Protein AF-A0A0F8X7T8-F1 (afdb_monomer)

Organism: NCBI:txid412755

Foldseek 3Di:
DCADPPPPFREEFEQWDAAAPVPDPPQPLVVVCVVVVNHRDTDGRCVRVVCCVVDDPPGGYHYAPRYDPDDPPDDPPPD

Sequence (79 aa):
MPKTKIEWTDHSINPVKGYCPEACYYCYARAMYDRFGWDKTVRFEPEVLLSLQKIKVPSRIFVGSTMELFGEWIEDRRM

Solvent-accessible surface area (backbone atoms only — not comparable to full-atom values): 5139 Å² total; per-residue (Å²): 124,75,72,52,90,53,91,90,35,45,29,72,46,57,41,51,46,34,58,45,85,84,65,56,95,80,45,64,49,57,55,48,35,66,74,71,69,49,76,55,63,72,45,79,43,66,67,57,60,61,53,53,78,73,52,69,84,89,70,48,73,43,74,38,83,60,29,80,90,82,50,91,89,56,81,74,81,86,113

Secondary structure (DSSP, 8-state):
-PPPS-TT-SEEE-SEES--TT--TT-HHHHHHHHHT---S-EE-HHHHHGGGGSPSS--EEE-TTS-SS-TTS--TT-

pLDDT: mean 93.11, std 8.18, range [46.0, 98.12]

Radius of gyration: 13.91 Å; Cα contacts (8 Å, |Δi|>4): 93; chains: 1; bounding box: 35×27×34 Å

InterPro domains:
  IPR011101 Protein of unknown function DUF5131 [PF07505] (3-77)

Structure (mmCIF, N/CA/C/O backbone):
data_AF-A0A0F8X7T8-F1
#
_entry.id   AF-A0A0F8X7T8-F1
#
loop_
_atom_site.group_PDB
_atom_site.id
_atom_site.type_symbol
_atom_site.label_atom_id
_atom_site.label_alt_id
_atom_site.label_comp_id
_atom_site.label_asym_id
_atom_site.label_entity_id
_atom_site.label_seq_id
_atom_site.pdbx_PDB_ins_code
_atom_site.Cartn_x
_atom_site.Cartn_y
_atom_site.Cartn_z
_atom_site.occupancy
_atom_site.B_iso_or_equiv
_atom_site.auth_seq_id
_atom_site.auth_comp_id
_atom_site.auth_asym_id
_atom_site.auth_atom_id
_atom_site.pdbx_PDB_model_num
ATOM 1 N N . MET A 1 1 ? -12.646 2.705 8.471 1.00 80.19 1 MET A N 1
ATOM 2 C CA . MET A 1 1 ? -12.023 1.786 7.492 1.00 80.19 1 MET A CA 1
ATOM 3 C C . MET A 1 1 ? -12.478 0.363 7.766 1.00 80.19 1 MET A C 1
ATOM 5 O O . MET A 1 1 ? -12.683 0.048 8.936 1.00 80.19 1 MET A O 1
ATOM 9 N N . PRO A 1 2 ? -12.670 -0.476 6.733 1.00 84.06 2 PRO A N 1
ATOM 10 C CA . PRO A 1 2 ? -13.045 -1.873 6.930 1.00 84.06 2 PRO A CA 1
ATOM 11 C C . PRO A 1 2 ? -11.928 -2.642 7.644 1.00 84.06 2 PRO A C 1
ATOM 13 O O . PRO A 1 2 ? -10.745 -2.322 7.487 1.00 84.06 2 PRO A O 1
ATOM 16 N N . LYS A 1 3 ? -12.311 -3.644 8.443 1.00 91.12 3 LYS A N 1
ATOM 17 C CA . LYS A 1 3 ? -11.352 -4.589 9.018 1.00 91.12 3 LYS A CA 1
ATOM 18 C C . LYS A 1 3 ? -10.817 -5.519 7.931 1.00 91.12 3 LYS A C 1
ATOM 20 O O . LYS A 1 3 ? -11.556 -5.884 7.016 1.00 91.12 3 LYS A O 1
ATOM 25 N N . THR A 1 4 ? -9.545 -5.882 8.025 1.00 94.62 4 THR A N 1
ATOM 26 C CA . THR A 1 4 ? -8.947 -6.876 7.126 1.00 94.62 4 THR A CA 1
ATOM 27 C C . THR A 1 4 ? -9.255 -8.308 7.583 1.00 94.62 4 THR A C 1
ATOM 29 O O . THR A 1 4 ? -9.754 -8.527 8.683 1.00 94.62 4 THR A O 1
ATOM 32 N N . LYS A 1 5 ? -8.968 -9.287 6.716 1.00 95.75 5 LYS A N 1
ATOM 33 C CA . LYS A 1 5 ? -9.001 -10.727 7.029 1.00 95.75 5 LYS A CA 1
ATOM 34 C C . LYS A 1 5 ? -7.648 -11.274 7.511 1.00 95.75 5 LYS A C 1
ATOM 36 O O . LYS A 1 5 ? -7.552 -12.459 7.792 1.00 95.75 5 LYS A O 1
ATOM 41 N N . ILE A 1 6 ? -6.614 -10.435 7.550 1.00 94.75 6 ILE A N 1
ATOM 42 C CA . ILE A 1 6 ? -5.268 -10.793 8.017 1.00 94.75 6 ILE A CA 1
ATOM 43 C C . ILE A 1 6 ? -5.305 -10.911 9.546 1.00 94.75 6 ILE A C 1
ATOM 45 O O . ILE A 1 6 ? -5.676 -9.941 10.201 1.00 94.75 6 ILE A O 1
ATOM 49 N N . GLU A 1 7 ? -4.922 -12.054 10.125 1.00 96.62 7 GLU A N 1
ATOM 50 C CA . GLU A 1 7 ? -5.154 -12.305 11.558 1.00 96.62 7 GLU A CA 1
ATOM 51 C C . GLU A 1 7 ? -4.413 -11.352 12.512 1.00 96.62 7 GLU A C 1
ATOM 53 O O . GLU A 1 7 ? -4.889 -11.088 13.615 1.00 96.62 7 GLU A O 1
ATOM 58 N N . TRP A 1 8 ? -3.261 -10.817 12.103 1.00 96.06 8 TRP A N 1
ATOM 59 C CA . TRP A 1 8 ? -2.371 -10.054 12.983 1.00 96.06 8 TRP A CA 1
ATOM 60 C C . TRP A 1 8 ? -2.587 -8.530 12.961 1.00 96.06 8 TRP A C 1
ATOM 62 O O . TRP A 1 8 ? -1.988 -7.817 13.770 1.00 96.06 8 TRP A O 1
ATOM 72 N N . THR A 1 9 ? -3.435 -8.002 12.072 1.00 97.12 9 THR A N 1
ATOM 73 C CA . THR A 1 9 ? -3.687 -6.554 11.944 1.00 97.12 9 THR A CA 1
ATOM 74 C C . THR A 1 9 ? -5.170 -6.246 11.782 1.00 97.12 9 THR A C 1
ATOM 76 O O . THR A 1 9 ? -5.904 -7.006 11.161 1.00 97.12 9 THR A O 1
ATOM 79 N N . ASP A 1 10 ? -5.634 -5.115 12.320 1.00 96.94 10 ASP A N 1
ATOM 80 C CA . ASP A 1 10 ? -7.038 -4.709 12.196 1.00 96.94 10 ASP A CA 1
ATOM 81 C C . ASP A 1 10 ? -7.318 -4.095 10.824 1.00 96.94 10 ASP A C 1
ATOM 83 O O . ASP A 1 10 ? -8.379 -4.313 10.234 1.00 96.94 10 ASP A O 1
ATOM 87 N N . HIS A 1 11 ? -6.357 -3.338 10.292 1.00 95.88 11 HIS A N 1
ATOM 88 C CA . HIS A 1 11 ? -6.491 -2.599 9.043 1.00 95.88 11 HIS A CA 1
ATOM 89 C C . HIS A 1 11 ? -5.226 -2.708 8.189 1.00 95.88 11 HIS A C 1
ATOM 91 O O . HIS A 1 11 ? -4.118 -2.831 8.705 1.00 95.88 11 HIS A O 1
ATOM 97 N N . SER A 1 12 ? -5.379 -2.602 6.868 1.00 95.31 12 SER A N 1
ATOM 98 C CA . SER A 1 12 ? -4.254 -2.422 5.948 1.00 95.31 12 SER A CA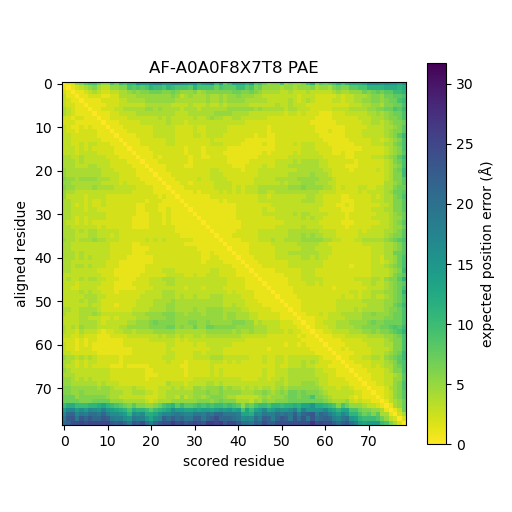 1
ATOM 99 C C . SER A 1 12 ? -4.490 -1.207 5.060 1.00 95.31 12 SER A C 1
ATOM 101 O O . SER A 1 12 ? -5.608 -1.001 4.584 1.00 95.31 12 SER A O 1
ATOM 103 N N . ILE A 1 13 ? -3.449 -0.398 4.864 1.00 95.50 13 ILE A N 1
ATOM 104 C CA . ILE A 1 13 ? -3.478 0.795 4.016 1.00 95.50 13 ILE A CA 1
ATOM 105 C C . ILE A 1 13 ? -2.250 0.882 3.121 1.00 95.50 13 ILE A C 1
ATOM 107 O O . ILE A 1 13 ? -1.171 0.411 3.472 1.00 95.50 13 ILE A O 1
ATOM 111 N N . ASN A 1 14 ? -2.416 1.552 1.982 1.00 95.94 14 ASN A N 1
ATOM 112 C CA . ASN A 1 14 ? -1.348 1.830 1.028 1.00 95.94 14 ASN A CA 1
ATOM 113 C C . ASN A 1 14 ? -1.400 3.316 0.648 1.00 95.94 14 ASN A C 1
ATOM 115 O O . ASN A 1 14 ? -2.205 3.685 -0.211 1.00 95.94 14 ASN A O 1
ATOM 119 N N . PRO A 1 15 ? -0.612 4.179 1.321 1.00 96.50 15 PRO A N 1
ATOM 120 C CA . PRO A 1 15 ? -0.555 5.604 1.002 1.00 96.50 15 PRO A CA 1
ATOM 121 C C . PRO A 1 15 ? 0.246 5.883 -0.272 1.00 96.50 15 PRO A C 1
ATOM 123 O O . PRO A 1 15 ? 0.039 6.905 -0.912 1.00 96.50 15 PRO A O 1
ATOM 126 N N . VAL A 1 16 ? 1.130 4.965 -0.661 1.00 96.31 16 VAL A N 1
ATOM 127 C CA . VAL A 1 16 ? 1.791 4.966 -1.965 1.00 96.31 16 VAL A CA 1
ATOM 128 C C . VAL A 1 16 ? 1.221 3.805 -2.777 1.00 96.31 16 VAL A C 1
ATOM 130 O O . VAL A 1 16 ? 1.130 2.678 -2.286 1.00 96.31 16 VAL A O 1
ATOM 133 N N . LYS A 1 17 ? 0.786 4.096 -4.003 1.00 97.12 17 LYS A N 1
ATOM 134 C CA . LYS A 1 17 ? 0.158 3.142 -4.931 1.00 97.12 17 LYS A CA 1
ATOM 135 C C . LYS A 1 17 ? 0.933 3.088 -6.244 1.00 97.12 17 LYS A C 1
ATOM 137 O O . LYS A 1 17 ? 1.776 3.942 -6.480 1.00 97.12 17 LYS A O 1
ATOM 142 N N . GLY A 1 18 ? 0.629 2.098 -7.079 1.00 97.00 18 GLY A N 1
ATOM 143 C CA . GLY A 1 18 ? 1.283 1.843 -8.361 1.00 97.00 18 GLY A CA 1
ATOM 144 C C . GLY A 1 18 ? 2.225 0.639 -8.328 1.00 97.00 18 GLY A C 1
ATOM 145 O O . GLY A 1 18 ? 2.184 -0.189 -7.416 1.00 97.00 18 GLY A O 1
ATOM 146 N N . TYR A 1 19 ? 3.071 0.532 -9.351 1.00 96.94 19 TYR A N 1
ATOM 147 C CA . TYR A 1 19 ? 4.065 -0.531 -9.478 1.00 96.94 19 TYR A CA 1
ATOM 148 C C . TYR A 1 19 ? 5.265 -0.272 -8.577 1.00 96.94 19 TYR A C 1
ATOM 150 O O . TYR A 1 19 ? 6.073 0.608 -8.852 1.00 96.94 19 TYR A O 1
ATOM 158 N N . CYS A 1 20 ? 5.396 -1.091 -7.530 1.00 95.56 20 CYS A N 1
ATOM 159 C CA . CYS A 1 20 ? 6.540 -1.052 -6.623 1.00 95.56 20 CYS A CA 1
ATOM 160 C C . CYS A 1 20 ? 7.865 -1.165 -7.399 1.00 95.56 20 CYS A C 1
ATOM 162 O O . CYS A 1 20 ? 8.028 -2.170 -8.108 1.00 95.56 20 CYS A O 1
ATOM 164 N N . PRO A 1 21 ? 8.798 -0.200 -7.276 1.00 94.69 21 PRO A N 1
ATOM 165 C CA . PRO A 1 21 ? 10.031 -0.182 -8.067 1.00 94.69 21 PRO A CA 1
ATOM 166 C C . PRO A 1 21 ? 10.926 -1.410 -7.881 1.00 94.69 21 PRO A C 1
ATOM 168 O O . PRO A 1 21 ? 11.528 -1.830 -8.860 1.00 94.69 21 PRO A O 1
ATOM 171 N N . GLU A 1 22 ? 10.903 -2.050 -6.703 1.00 94.19 22 GLU A N 1
ATOM 172 C CA . GLU A 1 22 ? 11.586 -3.335 -6.436 1.00 94.19 22 GLU A CA 1
ATOM 173 C C . GLU A 1 22 ? 11.361 -4.399 -7.519 1.00 94.19 22 GLU A C 1
ATOM 175 O O . GLU A 1 22 ? 12.226 -5.220 -7.793 1.00 94.19 22 GLU A O 1
ATOM 180 N N . ALA A 1 23 ? 10.176 -4.407 -8.139 1.00 94.38 23 ALA A N 1
ATOM 181 C CA . ALA A 1 23 ? 9.865 -5.295 -9.259 1.00 94.38 23 ALA A CA 1
ATOM 182 C C . ALA A 1 23 ? 10.141 -6.793 -9.008 1.00 94.38 23 ALA A C 1
ATOM 184 O O . ALA A 1 23 ? 10.465 -7.526 -9.942 1.00 94.38 23 ALA A O 1
ATOM 185 N N . CYS A 1 24 ? 9.955 -7.267 -7.770 1.00 95.44 24 CYS A N 1
ATOM 186 C CA . CYS A 1 24 ? 10.226 -8.658 -7.423 1.00 95.44 24 CYS A CA 1
ATOM 187 C C . CYS A 1 24 ? 9.417 -9.651 -8.281 1.00 95.44 24 CYS A C 1
ATOM 189 O O . CYS A 1 24 ? 8.228 -9.458 -8.555 1.00 95.44 24 CYS A O 1
ATOM 191 N N . TYR A 1 25 ? 10.061 -10.751 -8.687 1.00 97.12 25 TYR A N 1
ATOM 192 C CA . TYR A 1 25 ? 9.478 -11.732 -9.614 1.00 97.12 25 TYR A CA 1
ATOM 193 C C . TYR A 1 25 ? 8.231 -12.444 -9.055 1.00 97.12 25 TYR A C 1
ATOM 195 O O . TYR A 1 25 ? 7.412 -12.953 -9.815 1.00 97.12 25 TYR A O 1
ATOM 203 N N . TYR A 1 26 ? 8.077 -12.470 -7.729 1.00 96.50 26 TYR A N 1
ATOM 204 C CA . TYR A 1 26 ? 6.970 -13.105 -7.008 1.00 96.50 26 TYR A CA 1
ATOM 205 C C . TYR A 1 26 ? 5.914 -12.100 -6.511 1.00 96.50 26 TYR A C 1
ATOM 207 O O . TYR A 1 26 ? 5.080 -12.437 -5.669 1.00 96.50 26 TYR A O 1
ATOM 215 N N . CYS A 1 27 ? 5.944 -10.847 -6.982 1.00 97.00 27 CYS A N 1
ATOM 216 C CA . CYS A 1 27 ? 5.118 -9.771 -6.438 1.00 97.00 27 CYS A CA 1
ATOM 217 C C . CYS A 1 27 ? 3.610 -10.020 -6.619 1.00 97.00 27 CYS A C 1
ATOM 219 O O . CYS A 1 27 ? 3.044 -9.780 -7.690 1.00 97.00 27 CYS A O 1
ATOM 221 N N . TYR A 1 28 ? 2.921 -10.396 -5.538 1.00 96.50 28 TYR A N 1
ATOM 222 C CA . TYR A 1 28 ? 1.467 -10.578 -5.568 1.00 96.50 28 TYR A CA 1
ATOM 223 C C . TYR A 1 28 ? 0.725 -9.272 -5.901 1.00 96.50 28 TYR A C 1
ATOM 225 O O . TYR A 1 28 ? -0.311 -9.294 -6.565 1.00 96.50 28 TYR A O 1
ATOM 233 N N . ALA A 1 29 ? 1.262 -8.121 -5.475 1.00 97.38 29 ALA A N 1
ATOM 234 C CA . ALA A 1 29 ? 0.670 -6.821 -5.758 1.00 97.38 29 ALA A CA 1
ATOM 235 C C . ALA A 1 29 ? 0.641 -6.535 -7.262 1.00 97.38 29 ALA A C 1
ATOM 237 O O . ALA A 1 29 ? -0.416 -6.189 -7.782 1.00 97.38 29 ALA A O 1
ATOM 238 N N . ARG A 1 30 ? 1.744 -6.761 -7.986 1.00 97.25 30 ARG A N 1
ATOM 239 C CA . ARG A 1 30 ? 1.785 -6.581 -9.448 1.00 97.25 30 ARG A CA 1
ATOM 240 C C . ARG A 1 30 ? 0.757 -7.457 -10.155 1.00 97.25 30 ARG A C 1
ATOM 242 O O . ARG A 1 30 ? -0.019 -6.938 -10.950 1.00 97.25 30 ARG A O 1
ATOM 249 N N . ALA A 1 31 ? 0.662 -8.731 -9.769 1.00 97.44 31 ALA A N 1
ATOM 250 C CA . ALA A 1 31 ? -0.357 -9.635 -10.300 1.00 97.44 31 ALA A CA 1
ATOM 251 C C . ALA A 1 31 ? -1.790 -9.106 -10.081 1.00 97.44 31 ALA A C 1
ATOM 253 O O . ALA A 1 31 ? -2.633 -9.229 -10.968 1.00 97.44 31 ALA A O 1
ATOM 254 N N . MET A 1 32 ? -2.079 -8.479 -8.932 1.00 97.44 32 MET A N 1
ATOM 255 C CA . MET A 1 32 ? -3.377 -7.835 -8.690 1.00 97.44 32 MET A CA 1
ATOM 256 C C . MET A 1 32 ? -3.605 -6.614 -9.588 1.00 97.44 32 MET A C 1
ATOM 258 O O . MET A 1 32 ? -4.675 -6.505 -10.183 1.00 97.44 32 MET A O 1
ATOM 262 N N . TYR A 1 33 ? -2.628 -5.712 -9.710 1.00 97.88 33 TYR A N 1
ATOM 263 C CA . TYR A 1 33 ? -2.764 -4.538 -10.579 1.00 97.88 33 TYR A CA 1
ATOM 264 C C . TYR A 1 33 ? -2.985 -4.939 -12.044 1.00 97.88 33 TYR A C 1
ATOM 266 O O . TYR A 1 33 ? -3.841 -4.351 -12.701 1.00 97.88 33 TYR A O 1
ATOM 274 N N . ASP A 1 34 ? -2.260 -5.948 -12.538 1.00 97.25 34 ASP A N 1
ATOM 275 C CA . ASP A 1 34 ? -2.450 -6.494 -13.885 1.00 97.25 34 ASP A CA 1
ATOM 276 C C . ASP A 1 34 ? -3.836 -7.116 -14.053 1.00 97.25 34 ASP A C 1
ATOM 278 O O . ASP A 1 34 ? -4.550 -6.793 -15.001 1.00 97.25 34 ASP A O 1
ATOM 282 N N . ARG A 1 35 ? -4.253 -7.961 -13.103 1.00 98.12 35 ARG A N 1
ATOM 283 C CA . ARG A 1 35 ? -5.556 -8.635 -13.137 1.00 98.12 35 ARG A CA 1
ATOM 284 C C . ARG A 1 35 ? -6.728 -7.657 -13.166 1.00 98.12 35 ARG A C 1
ATOM 286 O O . ARG A 1 35 ? -7.712 -7.914 -13.854 1.00 98.12 35 ARG A O 1
ATOM 293 N N . P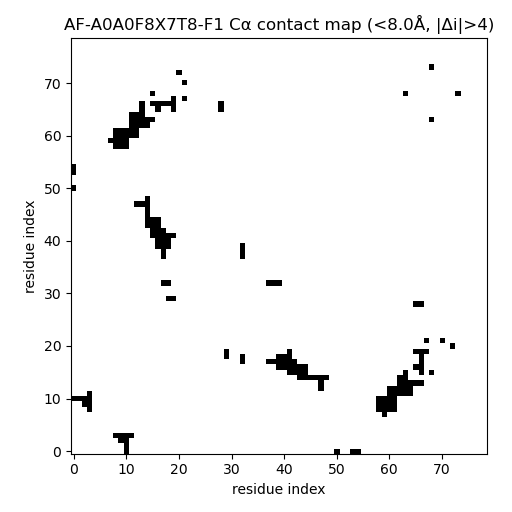HE A 1 36 ? -6.665 -6.594 -12.368 1.00 97.81 36 PHE A N 1
ATOM 294 C CA . PHE A 1 36 ? -7.778 -5.659 -12.194 1.00 97.81 36 PHE A CA 1
ATOM 295 C C . PHE A 1 36 ? -7.650 -4.386 -13.039 1.00 97.81 36 PHE A C 1
ATOM 297 O O . PHE A 1 36 ? -8.525 -3.527 -12.959 1.00 97.81 36 PHE A O 1
ATOM 304 N N . GLY A 1 37 ? -6.584 -4.253 -13.836 1.00 97.50 37 GLY A N 1
ATOM 305 C CA . GLY A 1 37 ? -6.353 -3.077 -14.676 1.00 97.50 37 GLY A CA 1
ATOM 306 C C . GLY A 1 37 ? -6.203 -1.781 -13.875 1.00 97.50 37 GLY A C 1
ATOM 307 O O . GLY A 1 37 ? -6.658 -0.727 -14.312 1.00 97.50 37 GLY A O 1
ATOM 308 N N . TRP A 1 38 ? -5.621 -1.852 -12.676 1.00 97.25 38 TRP A N 1
ATOM 309 C CA . TRP A 1 38 ? -5.419 -0.673 -11.832 1.00 97.25 38 TRP A CA 1
ATOM 310 C C . TRP A 1 38 ? -4.323 0.240 -12.386 1.00 97.25 38 TRP A C 1
ATOM 312 O O . TRP A 1 38 ? -3.376 -0.226 -13.019 1.00 97.25 38 TRP A O 1
ATOM 322 N N . ASP A 1 39 ? -4.417 1.541 -12.088 1.00 97.56 39 ASP A N 1
ATOM 323 C CA . ASP A 1 39 ? -3.394 2.522 -12.462 1.00 97.56 39 ASP A CA 1
ATOM 324 C C . ASP A 1 39 ? -2.039 2.182 -11.827 1.00 97.56 39 ASP A C 1
ATOM 326 O O . ASP A 1 39 ? -1.868 2.244 -10.605 1.00 97.56 39 ASP A O 1
ATOM 330 N N . LYS A 1 40 ? -1.082 1.849 -12.694 1.00 97.81 40 LYS A N 1
ATOM 331 C CA . LYS A 1 40 ? 0.265 1.371 -12.370 1.00 97.81 40 LYS A CA 1
ATOM 332 C C . LYS A 1 40 ? 1.228 2.504 -12.011 1.00 97.81 40 LYS A C 1
ATOM 334 O O . LYS A 1 40 ? 2.328 2.225 -11.539 1.00 97.81 40 LYS A O 1
ATOM 339 N N . THR A 1 41 ? 0.831 3.758 -12.210 1.00 97.88 41 THR A N 1
ATOM 340 C CA . THR A 1 41 ? 1.667 4.931 -11.943 1.00 97.88 41 THR A CA 1
ATOM 341 C C . THR A 1 41 ? 1.946 5.057 -10.450 1.00 97.88 41 THR A C 1
ATOM 343 O O . THR A 1 41 ? 1.015 5.047 -9.636 1.00 97.88 41 THR A O 1
ATOM 346 N N . VAL A 1 42 ? 3.232 5.174 -10.092 1.00 96.00 42 VAL A N 1
ATOM 347 C CA . VAL A 1 42 ? 3.642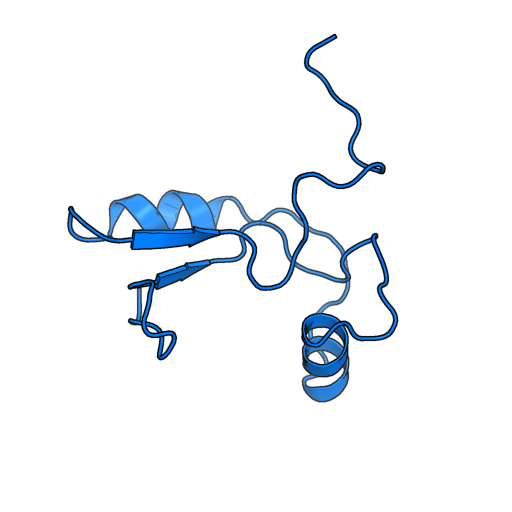 5.406 -8.704 1.00 96.00 42 VAL A CA 1
ATOM 348 C C . VAL A 1 42 ? 3.156 6.779 -8.266 1.00 96.00 42 VAL A C 1
ATOM 350 O O . VAL A 1 42 ? 3.457 7.785 -8.905 1.00 96.00 42 VAL A O 1
ATOM 353 N N . ARG A 1 43 ? 2.391 6.819 -7.177 1.00 96.56 43 ARG A N 1
ATOM 354 C CA . ARG A 1 43 ? 1.803 8.057 -6.659 1.00 96.56 43 ARG A CA 1
ATOM 355 C C . ARG A 1 43 ? 1.606 8.001 -5.154 1.00 96.56 43 ARG A C 1
ATOM 357 O O . ARG A 1 43 ? 1.329 6.937 -4.598 1.00 96.56 43 ARG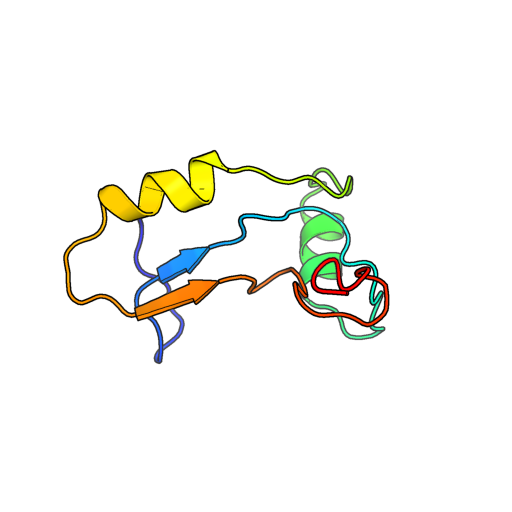 A O 1
ATOM 364 N N . PHE A 1 44 ? 1.707 9.164 -4.522 1.00 95.94 44 PHE A N 1
ATOM 365 C CA . PHE A 1 44 ? 1.403 9.361 -3.110 1.00 95.94 44 PHE A CA 1
ATOM 366 C C . PHE A 1 44 ? -0.014 9.922 -2.948 1.00 95.94 44 PHE A C 1
ATOM 368 O O . PHE A 1 44 ? -0.361 10.938 -3.542 1.00 95.94 44 PHE A O 1
ATOM 375 N N . GLU A 1 45 ? -0.825 9.253 -2.134 1.00 96.81 45 GLU A N 1
ATOM 376 C CA . GLU A 1 45 ? -2.197 9.630 -1.800 1.00 96.81 45 GLU A CA 1
ATOM 377 C C . GLU A 1 45 ? -2.290 9.943 -0.288 1.00 96.81 45 GLU A C 1
ATOM 379 O O . GLU A 1 45 ? -2.634 9.061 0.509 1.00 96.81 45 GLU A O 1
ATOM 384 N N . PRO A 1 46 ? -1.989 11.187 0.144 1.00 95.75 46 PRO A N 1
ATOM 385 C CA . PRO A 1 46 ? -1.931 11.562 1.565 1.00 95.75 46 PRO A CA 1
ATOM 386 C C . PRO A 1 46 ? -3.267 11.392 2.297 1.00 95.75 46 PRO A C 1
ATOM 388 O O . PRO A 1 46 ? -3.289 11.104 3.494 1.00 95.75 46 PRO A O 1
ATOM 391 N N . GLU A 1 47 ? -4.383 11.486 1.574 1.00 96.25 47 GLU A N 1
ATOM 392 C CA . GLU A 1 47 ? -5.739 11.282 2.095 1.00 96.25 47 GLU A CA 1
ATOM 393 C C . GLU A 1 47 ? -5.909 9.920 2.786 1.00 96.25 47 GLU A C 1
ATOM 395 O O . GLU A 1 47 ? -6.671 9.782 3.748 1.00 96.25 47 GLU A O 1
ATOM 400 N N . VAL A 1 48 ? -5.156 8.905 2.343 1.00 94.88 48 V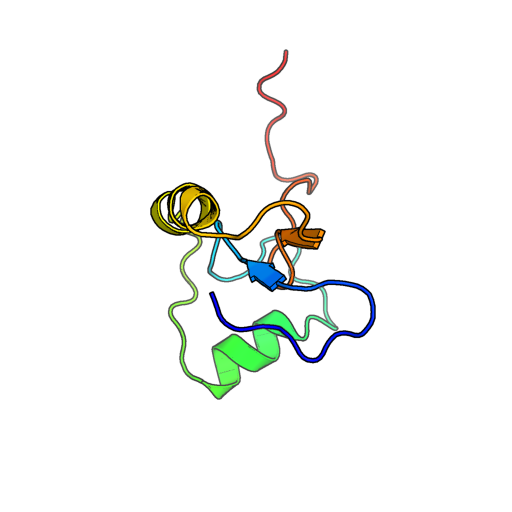AL A N 1
ATOM 401 C CA . VAL A 1 48 ? -5.143 7.576 2.963 1.00 94.88 48 VAL A CA 1
ATOM 402 C C . VAL A 1 48 ? -4.613 7.654 4.397 1.00 94.88 48 VAL A C 1
ATOM 404 O O . VAL A 1 48 ? -5.203 7.050 5.293 1.00 94.88 48 VAL A O 1
ATOM 407 N N . LEU A 1 49 ? -3.552 8.428 4.643 1.00 93.88 49 LEU A N 1
ATOM 408 C CA . LEU A 1 49 ? -3.015 8.644 5.991 1.00 93.88 49 LEU A CA 1
ATOM 409 C C . LEU A 1 49 ? -3.952 9.509 6.833 1.00 93.88 49 LEU A C 1
ATOM 411 O O . LEU A 1 49 ? -4.196 9.196 7.995 1.00 93.88 49 LEU A O 1
ATOM 415 N N . LEU A 1 50 ? -4.537 10.557 6.250 1.00 94.25 50 LEU A N 1
ATOM 416 C CA . LEU A 1 50 ? -5.497 11.414 6.955 1.00 94.25 50 LEU A CA 1
ATOM 417 C C . LEU A 1 50 ? -6.737 10.632 7.407 1.00 94.25 50 LEU A C 1
ATOM 419 O O . LEU A 1 50 ? -7.296 10.889 8.474 1.00 94.25 50 LEU A O 1
ATOM 423 N N . SER A 1 51 ? -7.130 9.607 6.647 1.00 92.94 51 SER A N 1
ATOM 424 C CA . SER A 1 51 ? -8.241 8.726 7.011 1.00 92.94 51 SER A CA 1
ATOM 425 C C . SER A 1 51 ? -8.026 7.957 8.324 1.00 92.94 51 SER A C 1
ATOM 427 O O . SER A 1 51 ? -9.012 7.555 8.951 1.00 92.94 51 SER A O 1
ATOM 429 N N . LEU A 1 52 ? -6.776 7.814 8.791 1.00 93.19 52 LEU A N 1
ATOM 430 C CA . LEU A 1 52 ? -6.447 7.144 10.053 1.00 93.19 52 LEU A CA 1
ATOM 431 C C . LEU A 1 52 ? -7.030 7.862 11.275 1.00 93.19 52 LEU A C 1
ATOM 433 O O . LEU A 1 52 ? -7.349 7.205 12.262 1.00 93.19 52 LEU A O 1
ATOM 437 N N . GLN A 1 53 ? -7.270 9.176 11.193 1.00 93.19 53 GLN A N 1
ATOM 438 C CA . GLN A 1 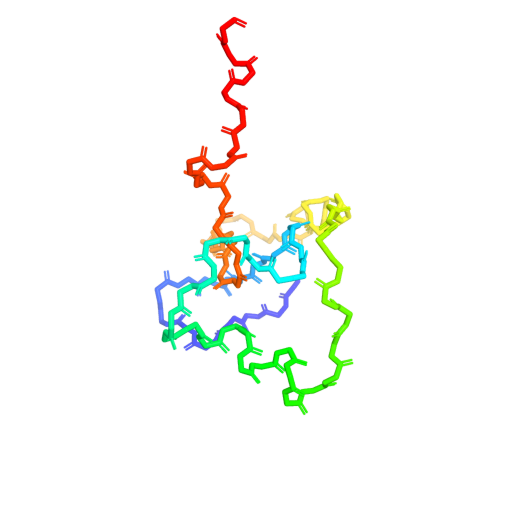53 ? -7.917 9.955 12.260 1.00 93.19 53 GLN A CA 1
ATOM 439 C C . GLN A 1 53 ? -9.329 9.448 12.599 1.00 93.19 53 GLN A C 1
ATOM 441 O O . GLN A 1 53 ? -9.854 9.713 13.675 1.00 93.19 53 GLN A O 1
ATOM 446 N N . LYS A 1 54 ? -9.957 8.711 11.675 1.00 92.62 54 LYS A N 1
ATOM 447 C CA . LYS A 1 54 ? -11.307 8.154 11.826 1.00 92.62 54 LYS A CA 1
ATOM 448 C C . LYS A 1 54 ? -11.302 6.747 12.441 1.00 92.62 54 LYS A C 1
ATOM 450 O O . LYS A 1 54 ? -12.366 6.143 12.581 1.00 92.62 54 LYS A O 1
ATOM 455 N N . ILE A 1 55 ? -10.131 6.180 12.741 1.00 93.56 55 ILE A N 1
ATOM 456 C CA . ILE A 1 55 ? -9.987 4.827 13.294 1.00 93.56 55 ILE A CA 1
ATOM 457 C C . ILE A 1 55 ? -10.034 4.883 14.823 1.00 93.56 55 ILE A C 1
ATOM 459 O O . ILE A 1 55 ? -9.444 5.759 15.449 1.00 93.56 55 ILE A O 1
ATOM 463 N N . LYS A 1 56 ? -10.740 3.925 15.435 1.00 93.81 56 LYS A N 1
ATOM 464 C CA . LYS A 1 56 ? -10.816 3.805 16.895 1.00 93.81 56 LYS A CA 1
ATOM 465 C C . LYS A 1 56 ? -9.466 3.368 17.467 1.00 93.81 56 LYS A C 1
ATOM 467 O O . LYS A 1 56 ? -8.873 2.402 16.994 1.00 93.81 56 LYS A O 1
ATOM 472 N N . VAL A 1 57 ? -9.013 4.045 18.515 1.00 93.62 57 VAL A N 1
ATOM 473 C CA . VAL A 1 57 ? -7.786 3.697 19.243 1.00 93.62 57 VAL A CA 1
ATOM 474 C C . VAL A 1 57 ? -8.138 2.748 20.404 1.00 93.62 57 VAL A C 1
ATOM 476 O O . VAL A 1 57 ? -9.123 3.018 21.096 1.00 93.62 57 VAL A O 1
ATOM 479 N N . PRO A 1 58 ? -7.370 1.663 20.645 1.00 94.88 58 PRO A N 1
ATOM 480 C CA . PRO A 1 58 ? -6.211 1.200 19.874 1.00 94.88 58 PRO A CA 1
ATOM 481 C C . PRO A 1 58 ? -6.616 0.382 18.633 1.00 94.88 58 PRO A C 1
ATOM 483 O O . PRO A 1 58 ? -7.618 -0.324 18.650 1.00 94.88 58 PRO A O 1
ATOM 486 N N . SER A 1 59 ? -5.809 0.448 17.572 1.00 95.88 59 SER A N 1
ATOM 487 C CA . SER A 1 59 ? -5.915 -0.419 16.387 1.00 95.88 59 SER A CA 1
ATOM 488 C C . SER A 1 59 ? -4.524 -0.704 15.825 1.00 95.88 59 SER A C 1
ATOM 490 O O . SER A 1 59 ? -3.672 0.187 15.825 1.00 95.88 59 SER A O 1
ATOM 492 N N . ARG A 1 60 ? -4.294 -1.916 15.309 1.00 96.75 60 ARG A N 1
ATOM 493 C CA . ARG A 1 60 ? -3.079 -2.246 14.546 1.00 96.75 60 ARG A CA 1
ATOM 494 C C . ARG A 1 60 ? -3.300 -1.958 13.064 1.00 96.75 60 ARG A C 1
ATOM 496 O O . ARG A 1 60 ? -4.312 -2.364 12.494 1.00 96.75 60 ARG A O 1
ATOM 503 N N . ILE A 1 61 ? -2.366 -1.238 12.448 1.00 96.12 61 ILE A N 1
ATOM 504 C CA . ILE A 1 61 ? -2.467 -0.801 11.053 1.00 96.12 61 ILE A CA 1
ATOM 505 C C . ILE A 1 61 ? -1.229 -1.282 10.300 1.00 96.12 61 ILE A C 1
ATOM 507 O O . ILE A 1 61 ? -0.109 -0.907 10.633 1.00 96.12 61 ILE A O 1
ATOM 511 N N . PHE A 1 62 ? -1.442 -2.083 9.259 1.00 95.69 62 PHE A N 1
ATOM 512 C CA . PHE A 1 62 ? -0.393 -2.491 8.334 1.00 95.69 62 PHE A CA 1
ATOM 513 C C . PHE A 1 62 ? -0.298 -1.489 7.184 1.00 95.69 62 PHE A C 1
ATOM 515 O O . PHE A 1 62 ? -1.185 -1.425 6.328 1.00 95.69 62 PHE A O 1
ATOM 522 N N . VAL A 1 63 ? 0.779 -0.711 7.170 1.00 95.31 63 VAL A N 1
ATOM 523 C CA . VAL A 1 63 ? 1.067 0.273 6.126 1.00 95.31 63 VAL A CA 1
ATOM 524 C C . VAL A 1 63 ? 1.986 -0.348 5.077 1.00 95.31 63 VAL A C 1
ATOM 526 O O . VAL A 1 63 ? 3.014 -0.908 5.436 1.00 95.31 63 VAL A O 1
ATOM 529 N N . GLY A 1 64 ? 1.625 -0.233 3.797 1.00 94.44 64 GLY A N 1
ATOM 530 C CA . GLY A 1 64 ? 2.468 -0.697 2.689 1.00 94.44 64 GLY A CA 1
ATOM 531 C C . GLY A 1 64 ? 2.315 -2.184 2.366 1.00 94.44 64 GLY A C 1
ATOM 532 O O . GLY A 1 64 ? 3.282 -2.840 2.006 1.00 94.44 64 GLY A O 1
ATOM 533 N N . SER A 1 65 ? 1.107 -2.749 2.459 1.00 94.69 65 SER A N 1
ATOM 534 C CA . SER A 1 65 ? 0.901 -4.148 2.053 1.00 94.69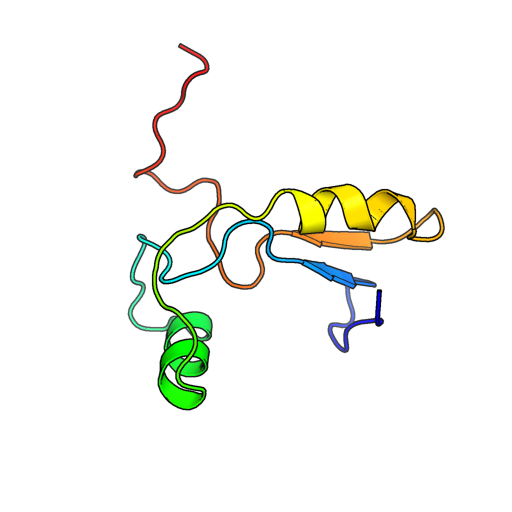 65 SER A CA 1
ATOM 535 C C . SER A 1 65 ? 1.197 -4.403 0.575 1.00 94.69 65 SER A C 1
ATOM 537 O O . SER A 1 65 ? 1.624 -5.492 0.217 1.00 94.69 65 SER A O 1
ATOM 539 N N . THR A 1 66 ? 1.016 -3.408 -0.295 1.00 95.88 66 THR A N 1
ATOM 540 C CA . THR A 1 66 ? 1.236 -3.544 -1.744 1.00 95.88 66 THR A CA 1
ATOM 541 C C . THR A 1 66 ? 2.399 -2.702 -2.271 1.00 95.88 66 THR A C 1
ATOM 543 O O . THR A 1 66 ? 2.497 -2.515 -3.483 1.00 95.88 66 THR A O 1
ATOM 546 N N . MET A 1 67 ? 3.225 -2.132 -1.393 1.00 95.75 67 MET A N 1
ATOM 547 C CA . MET A 1 67 ? 4.297 -1.204 -1.761 1.00 95.75 67 MET A CA 1
ATOM 548 C C . MET A 1 67 ? 5.420 -1.243 -0.726 1.00 95.75 67 MET A C 1
ATOM 550 O O . MET A 1 67 ? 5.143 -1.105 0.462 1.00 95.75 67 MET A O 1
ATOM 554 N N . GLU A 1 68 ? 6.667 -1.345 -1.183 1.00 94.00 68 GLU A N 1
ATOM 555 C CA . GLU A 1 68 ? 7.847 -1.146 -0.338 1.00 94.00 68 GLU A CA 1
ATOM 556 C C . GLU A 1 68 ? 8.127 0.357 -0.192 1.00 94.00 68 GLU A C 1
ATOM 558 O O . GLU A 1 68 ? 8.226 1.082 -1.184 1.00 94.00 68 GLU A O 1
ATOM 563 N N . LEU A 1 69 ? 8.206 0.829 1.052 1.00 92.31 69 LEU A N 1
ATOM 564 C CA . LEU A 1 69 ? 8.365 2.244 1.401 1.00 92.31 69 LEU A CA 1
ATOM 565 C C . LEU A 1 69 ? 9.799 2.597 1.815 1.00 92.31 69 LEU A C 1
ATOM 567 O O . LEU A 1 69 ? 10.073 3.771 2.054 1.00 92.31 69 LEU A O 1
ATOM 571 N N . PHE A 1 70 ? 10.689 1.607 1.908 1.00 90.75 70 PHE A N 1
ATOM 572 C CA . PHE A 1 70 ? 12.062 1.747 2.399 1.00 90.75 70 PHE A CA 1
ATOM 573 C C . PHE A 1 70 ? 13.078 1.009 1.516 1.00 90.75 70 PHE A C 1
ATOM 575 O O . PHE A 1 70 ? 14.079 0.500 2.009 1.00 90.75 70 PHE A O 1
ATOM 582 N N . GLY A 1 71 ? 12.810 0.919 0.214 1.00 88.56 71 GLY A N 1
ATOM 583 C CA . GLY A 1 71 ? 13.726 0.289 -0.735 1.00 88.56 71 GLY A CA 1
ATOM 584 C C . GLY A 1 71 ? 14.927 1.162 -1.101 1.00 88.56 71 GLY A C 1
ATOM 585 O O . GLY A 1 71 ? 14.879 2.383 -0.973 1.00 88.56 71 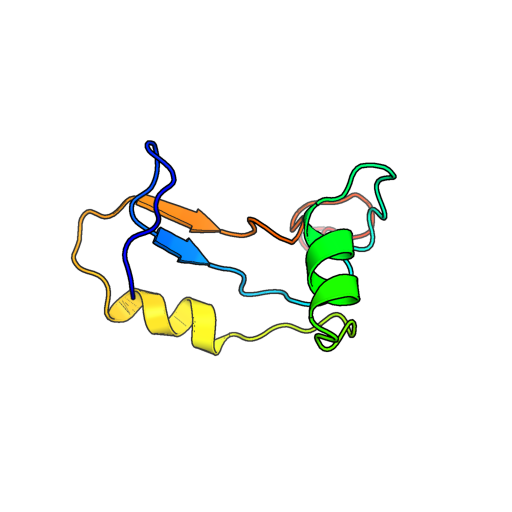GLY A O 1
ATOM 586 N N . GLU A 1 72 ? 15.972 0.534 -1.642 1.00 89.31 72 GLU A N 1
ATOM 587 C CA . GLU A 1 72 ? 17.251 1.169 -2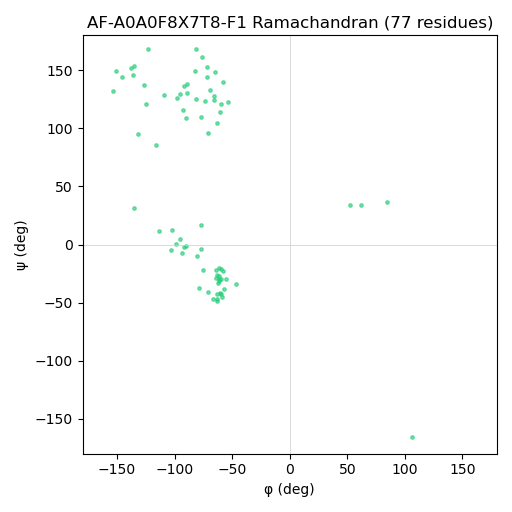.024 1.00 89.31 72 GLU A CA 1
ATOM 588 C C . GLU A 1 72 ? 17.109 2.322 -3.036 1.00 89.31 72 GLU A C 1
ATOM 590 O O . GLU A 1 72 ? 17.965 3.195 -3.131 1.00 89.31 72 GLU A O 1
ATOM 595 N N . TRP A 1 73 ? 16.018 2.353 -3.809 1.00 87.88 73 TRP A N 1
ATOM 596 C CA . TRP A 1 73 ? 15.733 3.431 -4.766 1.00 87.88 73 TRP A CA 1
ATOM 597 C C . TRP A 1 73 ? 15.214 4.717 -4.106 1.00 87.88 73 TRP A C 1
ATOM 599 O O . TRP A 1 73 ? 14.940 5.696 -4.802 1.00 87.88 73 TRP A O 1
ATOM 609 N N . ILE A 1 74 ? 14.995 4.710 -2.792 1.00 86.81 74 ILE A N 1
ATOM 610 C CA . ILE A 1 74 ? 14.523 5.871 -2.046 1.00 86.81 74 ILE A CA 1
ATOM 611 C C . ILE A 1 74 ? 15.738 6.617 -1.516 1.00 86.81 74 ILE A C 1
ATOM 613 O O . ILE A 1 74 ? 16.475 6.114 -0.674 1.00 86.81 74 ILE A O 1
ATOM 617 N N . GLU A 1 75 ? 15.920 7.846 -1.990 1.00 83.44 75 GLU A N 1
ATOM 618 C CA . GLU A 1 75 ? 16.947 8.743 -1.468 1.00 83.44 75 GLU A CA 1
ATOM 619 C C . GLU A 1 75 ? 16.705 8.999 0.026 1.00 83.44 75 GLU A C 1
ATOM 621 O O . GLU A 1 75 ? 15.653 9.523 0.417 1.00 83.44 75 GLU A O 1
ATOM 626 N N . ASP A 1 76 ? 17.684 8.661 0.871 1.00 77.12 76 ASP A N 1
ATOM 627 C CA . ASP A 1 76 ? 17.633 9.040 2.279 1.00 77.12 76 ASP A CA 1
ATOM 628 C C . ASP A 1 76 ? 17.857 10.550 2.399 1.00 77.12 76 ASP A C 1
ATOM 630 O O . ASP A 1 76 ? 18.976 11.057 2.407 1.00 77.12 76 ASP A O 1
ATOM 634 N N . ARG A 1 77 ? 16.754 11.293 2.483 1.00 64.88 77 ARG A N 1
ATOM 635 C CA . ARG A 1 77 ? 16.758 12.754 2.647 1.00 64.88 77 ARG A CA 1
ATOM 636 C C . ARG A 1 77 ? 17.065 13.198 4.083 1.00 64.88 77 ARG A C 1
ATOM 638 O O . ARG A 1 77 ? 16.752 14.331 4.443 1.00 64.88 77 ARG A O 1
ATOM 645 N N . ARG A 1 78 ? 17.612 12.307 4.919 1.00 62.38 78 ARG A N 1
ATOM 646 C CA . ARG A 1 78 ? 18.097 12.614 6.274 1.00 62.38 78 ARG A CA 1
ATOM 647 C C . ARG A 1 78 ? 19.603 12.911 6.340 1.00 62.38 78 ARG A C 1
ATOM 649 O O . ARG A 1 78 ? 20.101 13.092 7.450 1.00 62.38 78 ARG A O 1
ATOM 656 N N . MET A 1 79 ? 20.301 12.967 5.200 1.00 46.00 79 MET A N 1
ATOM 657 C CA . MET A 1 79 ? 21.657 13.531 5.090 1.00 46.00 79 MET A CA 1
ATOM 658 C C . MET A 1 79 ? 21.631 15.025 4.775 1.00 46.00 79 MET A C 1
ATOM 660 O O . MET A 1 79 ? 20.809 15.434 3.925 1.00 46.00 79 MET A O 1
#

Mean predicted aligned error: 3.76 Å